Protein AF-A0A1C5T901-F1 (afdb_monomer_lite)

Foldseek 3Di:
DPPPVVLVVQLVVLVVQLVVLQVVLVVVCVVVVDCVSNVLSNVLSVQSSVLSVVVSVVDPCSVVSVVVSVVVNVVCCCCVPVVCVPPNVPPPPD

Secondary structure (DSSP, 8-state):
---SHHHHHHHHHHHHHHHHHHHHHHHHHHHH--HHHHHHHHHHHHHHHHHHHHHHTT-THHHHHHHHHHHHHHHHHIIIIIHHHHH-GGGS--

pLDDT: mean 72.85, std 11.36, range [42.25, 87.31]

Sequence (94 aa):
MMRKNNVLRKYIASLLLFLLFETVAITLWKAKGNLFYLLNFSYIGGGLALGTALFTAGKRYARHFLGVFEAATIHYAVAKIFGPLFFNPACALR

Radius of gyration: 16.86 Å; chains: 1; bounding box: 51×32×34 Å

Structure (mmCIF, N/CA/C/O backbone):
data_AF-A0A1C5T901-F1
#
_entry.id   AF-A0A1C5T901-F1
#
loop_
_atom_site.group_PDB
_atom_site.id
_atom_site.type_symbol
_atom_site.label_atom_id
_atom_site.label_alt_id
_atom_site.label_comp_id
_atom_site.label_asym_id
_atom_site.label_entity_id
_atom_site.label_seq_id
_atom_site.pdbx_PDB_ins_code
_atom_site.Cartn_x
_atom_site.Cartn_y
_atom_site.Cartn_z
_atom_site.occupancy
_atom_site.B_iso_or_equiv
_atom_site.auth_seq_id
_atom_site.auth_comp_id
_atom_site.auth_asym_id
_atom_site.auth_atom_id
_atom_site.pdbx_PDB_model_num
ATOM 1 N N . MET A 1 1 ? 25.551 19.763 -14.101 1.00 43.09 1 MET A N 1
ATOM 2 C CA . MET A 1 1 ? 25.171 18.457 -13.504 1.00 43.09 1 MET A CA 1
ATOM 3 C C . MET A 1 1 ? 23.779 18.565 -12.851 1.00 43.09 1 MET A C 1
ATOM 5 O O . MET A 1 1 ? 23.688 18.720 -11.646 1.00 43.09 1 MET A O 1
ATOM 9 N N . MET A 1 2 ? 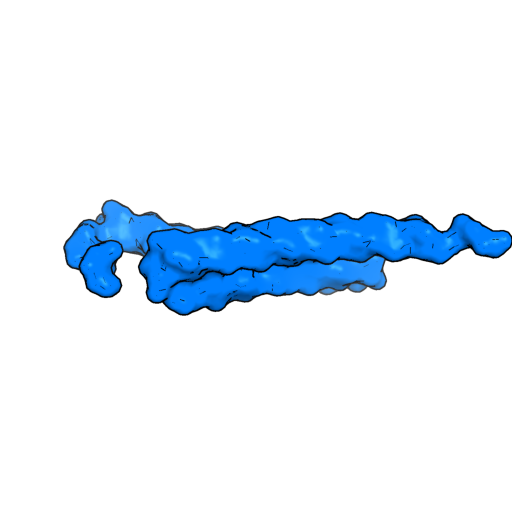22.679 18.530 -13.622 1.00 48.59 2 MET A N 1
ATOM 10 C CA . MET A 1 2 ? 21.290 18.657 -13.111 1.00 48.59 2 MET A CA 1
ATOM 11 C C . MET A 1 2 ? 20.368 17.554 -13.672 1.00 48.59 2 MET A C 1
ATOM 13 O O . MET A 1 2 ? 19.324 17.824 -14.252 1.00 48.59 2 MET A O 1
ATOM 17 N N . ARG A 1 3 ? 20.758 16.278 -13.530 1.00 51.75 3 ARG A N 1
ATOM 18 C CA . ARG A 1 3 ? 19.974 15.119 -14.026 1.00 51.75 3 ARG A CA 1
ATOM 19 C C . ARG A 1 3 ? 19.374 14.240 -12.914 1.00 51.75 3 ARG A C 1
ATOM 21 O O . ARG A 1 3 ? 18.654 13.292 -13.207 1.00 51.75 3 ARG A O 1
ATOM 28 N N . LYS A 1 4 ? 19.623 14.564 -11.638 1.00 52.19 4 LYS A N 1
ATOM 29 C CA . LYS A 1 4 ? 19.184 13.761 -10.476 1.00 52.19 4 LYS A CA 1
ATOM 30 C C . LYS A 1 4 ? 17.710 13.989 -10.088 1.00 52.19 4 LYS A C 1
ATOM 32 O O . LYS A 1 4 ? 17.040 13.055 -9.654 1.00 52.19 4 LYS A O 1
ATOM 37 N N . ASN A 1 5 ? 17.174 15.191 -10.322 1.00 55.09 5 ASN A N 1
ATOM 38 C CA . ASN A 1 5 ? 15.844 15.588 -9.833 1.00 55.09 5 ASN A CA 1
ATOM 39 C C . ASN A 1 5 ? 14.685 14.820 -10.487 1.00 55.09 5 ASN A C 1
ATOM 41 O O . ASN A 1 5 ? 13.676 14.581 -9.835 1.00 55.09 5 ASN A O 1
ATOM 45 N N . ASN A 1 6 ? 14.819 14.386 -11.742 1.00 58.09 6 ASN A N 1
ATOM 46 C CA . ASN A 1 6 ? 13.730 13.705 -12.457 1.00 58.09 6 ASN A CA 1
ATOM 47 C C . ASN A 1 6 ? 13.491 12.271 -11.969 1.00 58.09 6 ASN A C 1
ATOM 49 O O . ASN A 1 6 ? 12.393 11.748 -12.126 1.00 58.09 6 ASN A O 1
ATOM 53 N N . VAL A 1 7 ? 14.502 11.640 -11.367 1.00 59.31 7 VAL A N 1
ATOM 54 C CA . VAL A 1 7 ? 14.383 10.284 -10.820 1.00 59.31 7 VAL A CA 1
ATOM 55 C C . VAL A 1 7 ? 13.707 10.337 -9.451 1.00 59.31 7 VAL A C 1
ATOM 57 O O . VAL A 1 7 ? 12.730 9.632 -9.230 1.00 59.31 7 VAL A O 1
ATOM 60 N N . LEU A 1 8 ? 14.146 11.248 -8.572 1.00 61.88 8 LE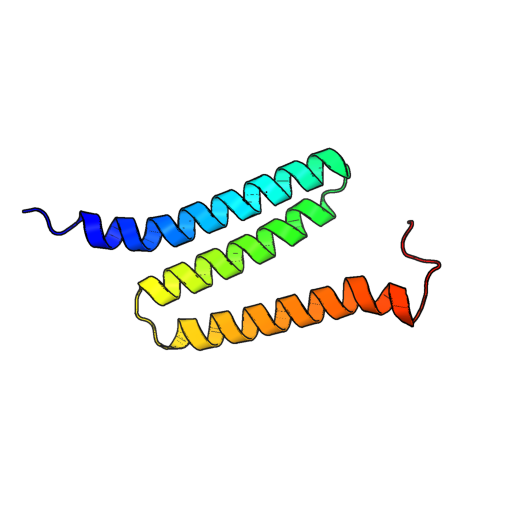U A N 1
ATOM 61 C CA . LEU A 1 8 ? 13.524 11.462 -7.261 1.00 61.88 8 LEU A CA 1
ATOM 62 C C . LEU A 1 8 ? 12.052 11.881 -7.399 1.00 61.88 8 LEU A C 1
ATOM 64 O O . LEU A 1 8 ? 11.202 11.373 -6.681 1.00 61.88 8 LEU A O 1
ATOM 68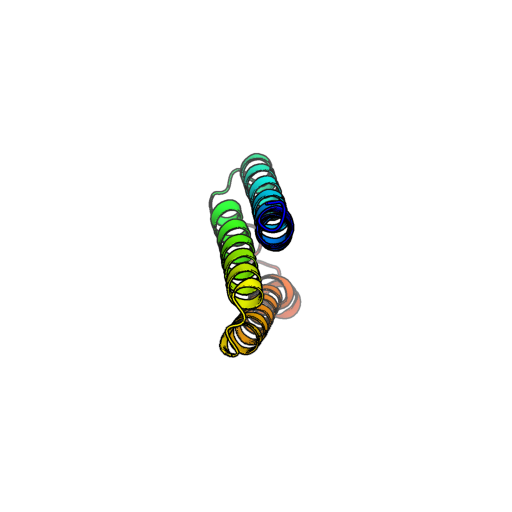 N N . ARG A 1 9 ? 11.731 12.735 -8.383 1.00 61.88 9 ARG A N 1
ATOM 69 C CA . ARG A 1 9 ? 10.355 13.171 -8.678 1.00 61.88 9 ARG A CA 1
ATOM 70 C C . ARG A 1 9 ? 9.435 12.018 -9.100 1.00 61.88 9 ARG A C 1
ATOM 72 O O . ARG A 1 9 ? 8.244 12.072 -8.817 1.00 61.88 9 ARG A O 1
ATOM 79 N N . LYS A 1 10 ? 9.979 10.961 -9.717 1.00 63.00 10 LYS A N 1
ATOM 80 C CA . LYS A 1 10 ? 9.212 9.747 -10.040 1.00 63.00 10 LYS A CA 1
ATOM 81 C C . LYS A 1 10 ? 8.892 8.912 -8.796 1.00 63.00 10 LYS A C 1
ATOM 83 O O . LYS A 1 10 ? 7.777 8.422 -8.683 1.00 63.00 10 LYS A O 1
ATOM 88 N N . TYR A 1 11 ? 9.822 8.807 -7.844 1.00 68.50 11 TYR A N 1
ATOM 89 C CA . TYR A 1 11 ? 9.581 8.113 -6.569 1.00 68.50 11 TYR A CA 1
ATOM 90 C C . TYR A 1 11 ? 8.780 8.951 -5.563 1.00 68.50 11 TYR A C 1
ATOM 92 O O . TYR A 1 11 ? 8.094 8.384 -4.719 1.00 68.50 11 TYR A O 1
ATOM 100 N N . ILE A 1 12 ? 8.810 10.286 -5.675 1.00 74.69 12 ILE A N 1
ATOM 101 C CA . ILE A 1 12 ? 7.989 11.204 -4.870 1.00 74.69 12 ILE A CA 1
ATOM 102 C C . ILE A 1 12 ? 6.504 10.884 -5.034 1.00 74.69 12 ILE A C 1
ATOM 104 O O . ILE A 1 12 ? 5.788 10.889 -4.043 1.00 74.69 12 ILE A O 1
ATOM 108 N N . ALA A 1 13 ? 6.045 10.542 -6.241 1.00 76.06 13 ALA A N 1
ATOM 109 C CA . ALA A 1 13 ? 4.657 10.135 -6.447 1.00 76.06 13 ALA A CA 1
ATOM 110 C C . ALA A 1 13 ? 4.301 8.869 -5.642 1.00 76.06 13 ALA A C 1
ATOM 112 O O . ALA A 1 13 ? 3.265 8.834 -4.984 1.00 76.06 13 ALA A O 1
ATOM 113 N N . SER A 1 14 ? 5.182 7.859 -5.626 1.00 80.12 14 SER A N 1
ATOM 114 C CA . SER A 1 14 ? 4.992 6.643 -4.817 1.00 80.12 14 SER A CA 1
ATOM 115 C C . SER A 1 14 ? 5.031 6.926 -3.312 1.00 80.12 14 SER A C 1
ATOM 117 O O . SER A 1 14 ? 4.223 6.380 -2.569 1.00 80.12 14 SER A O 1
ATOM 119 N N . LEU A 1 15 ? 5.937 7.800 -2.866 1.00 79.75 15 LEU A N 1
ATOM 120 C CA . LEU A 1 15 ? 6.062 8.219 -1.465 1.00 79.75 15 LEU A CA 1
ATOM 121 C C . LEU A 1 15 ? 4.852 9.026 -0.983 1.00 79.75 15 LEU A C 1
ATOM 123 O O . LEU A 1 15 ? 4.347 8.773 0.105 1.00 79.75 15 LEU A O 1
ATOM 127 N N . LEU A 1 16 ? 4.360 9.968 -1.791 1.00 82.44 16 LEU A N 1
ATOM 128 C CA . LEU A 1 16 ? 3.162 10.751 -1.479 1.00 82.44 16 LEU A CA 1
ATOM 129 C C . LEU A 1 16 ? 1.932 9.855 -1.358 1.00 82.44 16 LEU A C 1
ATOM 131 O O . LEU A 1 16 ? 1.125 10.035 -0.453 1.00 82.44 16 LEU A O 1
ATOM 135 N N . LEU A 1 17 ? 1.812 8.870 -2.245 1.00 81.06 17 LEU A N 1
ATOM 136 C CA . LEU A 1 17 ? 0.714 7.919 -2.220 1.00 81.06 17 LEU A CA 1
ATOM 137 C C . LEU A 1 17 ? 0.796 6.983 -1.001 1.00 81.06 17 LEU A C 1
ATOM 139 O O . LEU A 1 17 ? -0.227 6.716 -0.375 1.00 81.06 17 LEU A O 1
ATOM 143 N N . PHE A 1 18 ? 1.999 6.561 -0.601 1.00 84.75 18 PHE A N 1
ATOM 144 C CA . PHE A 1 18 ? 2.212 5.822 0.647 1.00 84.75 18 PHE A CA 1
ATOM 145 C C . PHE A 1 18 ? 1.793 6.641 1.877 1.00 84.75 18 PHE A C 1
ATOM 147 O O . PHE A 1 18 ? 0.999 6.172 2.687 1.00 84.75 18 PHE A O 1
ATOM 154 N N . LEU A 1 19 ? 2.256 7.892 1.973 1.00 85.94 1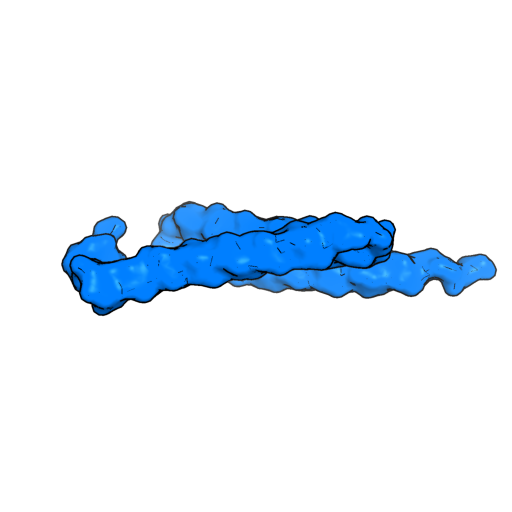9 LEU A N 1
ATOM 155 C CA . LEU A 1 19 ? 1.918 8.806 3.070 1.00 85.94 19 LEU A CA 1
ATOM 156 C C . LEU A 1 19 ? 0.417 9.109 3.131 1.00 85.94 19 LEU A C 1
ATOM 158 O O . LEU A 1 19 ? -0.159 9.177 4.216 1.00 85.94 19 LEU A O 1
ATOM 162 N N . LEU A 1 20 ? -0.240 9.259 1.980 1.00 86.19 20 LEU A N 1
ATOM 163 C CA . LEU A 1 20 ? -1.691 9.419 1.912 1.00 86.19 20 LEU A CA 1
ATOM 164 C C . LEU A 1 20 ? -2.407 8.196 2.503 1.00 86.19 20 LEU A C 1
ATOM 166 O O . LEU A 1 20 ? -3.298 8.342 3.334 1.00 86.19 20 LEU A O 1
ATOM 170 N N . PHE A 1 21 ? -2.002 6.984 2.126 1.00 83.62 21 PHE A N 1
ATOM 171 C CA . PHE A 1 21 ? -2.616 5.773 2.673 1.00 83.62 21 PHE A CA 1
ATOM 172 C C . PHE A 1 21 ? -2.316 5.573 4.162 1.00 83.62 21 PHE A C 1
ATOM 174 O O . PHE A 1 21 ? -3.199 5.155 4.907 1.00 83.62 21 PHE A O 1
ATOM 181 N N . GLU A 1 22 ? -1.112 5.908 4.619 1.00 83.75 22 GLU A N 1
ATOM 182 C CA . GLU A 1 22 ? -0.732 5.784 6.026 1.00 83.75 22 GLU A CA 1
ATOM 183 C C . GLU A 1 22 ? -1.441 6.817 6.916 1.00 83.75 22 GLU A C 1
ATOM 185 O O . GLU A 1 22 ? -1.925 6.481 7.995 1.00 83.75 22 GLU A O 1
ATOM 190 N N . THR A 1 23 ? -1.614 8.054 6.445 1.00 87.31 23 THR A N 1
ATOM 191 C CA . THR A 1 23 ? -2.427 9.062 7.154 1.00 87.31 23 THR A CA 1
ATOM 192 C C . THR A 1 23 ? -3.894 8.651 7.249 1.00 87.31 23 THR A C 1
ATOM 194 O O . THR A 1 23 ? -4.508 8.815 8.308 1.00 87.31 23 THR A O 1
ATOM 197 N N . VAL A 1 24 ? -4.450 8.045 6.195 1.00 86.31 24 VAL A N 1
ATOM 198 C CA . VAL A 1 24 ? -5.792 7.446 6.227 1.00 86.31 24 VAL A CA 1
ATOM 199 C C . VAL A 1 24 ? -5.835 6.285 7.229 1.00 86.31 24 VAL A C 1
ATOM 201 O O . VAL A 1 24 ? -6.746 6.237 8.054 1.00 86.31 24 VAL A O 1
ATOM 204 N N . ALA A 1 25 ? -4.827 5.408 7.245 1.00 84.75 25 ALA A N 1
ATO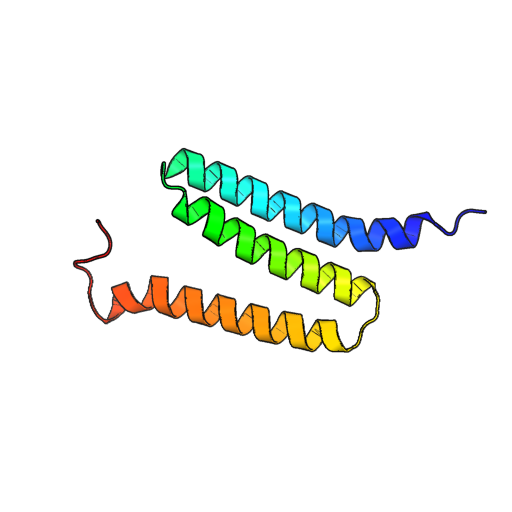M 205 C CA . ALA A 1 25 ? -4.734 4.285 8.180 1.00 84.75 25 ALA A CA 1
ATOM 206 C C . ALA A 1 25 ? -4.700 4.745 9.647 1.00 84.75 25 ALA A C 1
ATOM 208 O O . ALA A 1 25 ? -5.439 4.215 10.478 1.00 84.75 25 ALA A O 1
ATOM 209 N N . ILE A 1 26 ? -3.891 5.760 9.964 1.00 85.38 26 ILE A N 1
ATOM 210 C CA . ILE A 1 26 ? -3.772 6.330 11.314 1.00 85.38 26 ILE A CA 1
ATOM 211 C C . ILE A 1 26 ? -5.076 7.019 11.725 1.00 85.38 26 ILE A C 1
ATOM 213 O O . ILE A 1 26 ? -5.547 6.825 12.847 1.00 85.38 26 ILE A O 1
ATOM 217 N N . THR A 1 27 ? -5.689 7.783 10.816 1.00 86.00 27 THR A N 1
ATOM 218 C CA . THR A 1 27 ? -6.978 8.443 11.064 1.00 86.00 27 THR A CA 1
ATOM 219 C C . THR A 1 27 ? -8.072 7.417 11.346 1.00 86.00 27 THR A C 1
ATOM 221 O O . THR A 1 27 ? -8.772 7.535 12.350 1.00 86.00 27 THR A O 1
ATOM 224 N N . LEU A 1 28 ? -8.191 6.367 10.523 1.00 80.44 28 LEU A N 1
ATOM 225 C CA . LEU A 1 28 ? -9.170 5.301 10.746 1.00 80.44 28 LEU A CA 1
ATOM 226 C C . LEU A 1 28 ? -8.877 4.494 12.009 1.00 80.44 28 LEU A C 1
ATOM 228 O O . LEU A 1 28 ? -9.814 4.128 12.714 1.00 80.44 28 LEU A O 1
ATOM 232 N N . TRP A 1 29 ? -7.609 4.233 12.324 1.00 82.25 29 TRP A N 1
ATOM 233 C CA . TRP A 1 29 ? -7.233 3.552 13.559 1.00 82.25 29 TRP A CA 1
ATOM 234 C C . TRP A 1 29 ? -7.679 4.337 14.787 1.00 82.25 29 TRP A C 1
ATOM 236 O O . TRP A 1 29 ? -8.316 3.773 15.674 1.00 82.25 29 TRP A O 1
ATOM 246 N N . LYS A 1 30 ? -7.399 5.644 14.814 1.00 80.25 30 LYS A N 1
ATOM 247 C CA . LYS A 1 30 ? -7.832 6.534 15.894 1.00 80.25 30 LYS A CA 1
ATOM 248 C C . LYS A 1 30 ? -9.355 6.671 15.946 1.00 80.25 30 LYS A C 1
ATOM 250 O O . LYS A 1 30 ? -9.911 6.652 17.037 1.00 80.25 30 LYS A O 1
ATOM 255 N N . ALA A 1 31 ? -10.028 6.756 14.798 1.00 82.50 31 ALA A N 1
ATOM 256 C CA . ALA A 1 31 ? -11.480 6.926 14.725 1.00 82.50 31 ALA A CA 1
ATOM 257 C C . ALA A 1 31 ? -12.267 5.659 15.107 1.00 82.50 31 ALA A C 1
ATOM 259 O O . ALA A 1 31 ? -13.313 5.754 15.741 1.00 82.50 31 ALA A O 1
ATOM 260 N N . LYS A 1 32 ? -11.788 4.467 14.725 1.00 80.44 32 LYS A N 1
ATOM 261 C CA . LYS A 1 32 ? -12.431 3.177 15.042 1.00 80.44 32 LYS A CA 1
ATOM 262 C C . LYS A 1 32 ? -11.883 2.513 16.306 1.00 80.44 32 LYS A C 1
ATOM 264 O O . LYS A 1 32 ? -12.458 1.523 16.746 1.00 80.44 32 LYS A O 1
ATOM 269 N N . GLY A 1 33 ? -10.758 2.986 16.844 1.00 77.12 33 GLY A N 1
ATOM 270 C CA . GLY A 1 33 ? -10.074 2.386 17.994 1.00 77.12 33 GLY A CA 1
ATOM 271 C C . GLY A 1 33 ? -9.550 0.965 17.751 1.00 77.12 33 GLY A C 1
ATOM 272 O O . GLY A 1 33 ? -9.155 0.295 18.698 1.00 77.12 33 GLY A O 1
ATOM 273 N N . ASN A 1 34 ? -9.550 0.482 16.503 1.00 73.88 34 ASN A N 1
ATOM 274 C CA . ASN A 1 34 ? -9.256 -0.912 16.181 1.00 73.88 34 ASN A CA 1
ATOM 275 C C . ASN A 1 34 ? -8.047 -1.018 15.241 1.00 73.88 34 ASN A C 1
ATOM 277 O O . ASN A 1 34 ? -8.063 -0.504 14.118 1.00 73.88 34 ASN A O 1
ATOM 281 N N . LEU A 1 35 ? -7.003 -1.710 15.710 1.00 80.69 35 LEU A N 1
ATOM 282 C CA . LEU A 1 35 ? -5.736 -1.925 14.999 1.00 80.69 35 LEU A CA 1
ATOM 283 C C . LEU A 1 35 ? -5.935 -2.644 13.654 1.00 80.69 35 LEU A C 1
ATOM 285 O O . LEU A 1 35 ? -5.137 -2.480 12.733 1.00 80.69 35 LEU A O 1
ATOM 289 N N . PHE A 1 36 ? -7.037 -3.384 13.509 1.00 75.81 36 PHE A N 1
ATOM 290 C CA . PHE A 1 36 ? -7.409 -4.050 12.264 1.00 75.81 36 PHE A CA 1
ATOM 291 C C . PHE A 1 36 ? -7.468 -3.094 11.063 1.00 75.81 36 PHE A C 1
ATOM 293 O O . PHE A 1 36 ? -7.045 -3.459 9.967 1.00 75.81 36 PHE A O 1
ATOM 300 N N . TYR A 1 37 ? -7.955 -1.864 11.251 1.00 71.25 37 TYR A N 1
ATOM 301 C CA . TYR A 1 37 ? -8.026 -0.880 10.167 1.00 71.25 37 TYR A CA 1
ATOM 302 C C . TYR A 1 37 ? -6.651 -0.315 9.813 1.00 71.25 37 TYR A C 1
ATOM 304 O O . TYR A 1 37 ? -6.379 -0.104 8.635 1.00 71.25 37 TYR A O 1
ATOM 312 N N . LEU A 1 38 ? -5.766 -0.151 10.802 1.00 79.56 38 LEU A N 1
ATOM 313 C CA . LEU A 1 38 ? -4.390 0.281 10.564 1.00 79.56 38 LEU A CA 1
ATOM 314 C C . LEU A 1 38 ? -3.658 -0.718 9.664 1.00 79.56 38 LEU A C 1
ATOM 316 O O . LEU A 1 38 ? -3.148 -0.350 8.613 1.00 79.56 38 LEU A O 1
ATOM 320 N N . LEU A 1 39 ? -3.684 -2.001 10.039 1.00 78.81 39 LEU A N 1
ATOM 321 C CA . LEU A 1 39 ? -3.025 -3.061 9.276 1.00 78.81 39 LEU A CA 1
ATOM 322 C C . LEU A 1 39 ? -3.638 -3.229 7.879 1.00 78.81 39 LEU A C 1
ATOM 324 O O . LEU A 1 39 ? -2.898 -3.427 6.918 1.00 78.81 39 LEU A O 1
ATOM 328 N N . ASN A 1 40 ? -4.966 -3.097 7.747 1.00 79.31 40 ASN A N 1
ATOM 329 C CA . ASN A 1 40 ? -5.638 -3.152 6.447 1.00 79.31 40 ASN A CA 1
ATOM 330 C C . ASN A 1 40 ? -5.186 -2.035 5.504 1.00 79.31 40 ASN A C 1
ATOM 332 O O . ASN A 1 40 ? -4.774 -2.291 4.377 1.00 79.31 40 ASN A O 1
ATOM 336 N N . PHE A 1 41 ? -5.248 -0.787 5.956 1.00 82.06 41 PHE A N 1
ATOM 337 C CA . PHE A 1 41 ? -4.904 0.337 5.092 1.00 82.06 41 PHE A CA 1
ATOM 338 C C . PHE A 1 41 ? -3.395 0.435 4.837 1.00 82.06 41 PHE A C 1
ATOM 340 O O . PHE A 1 41 ? -3.002 0.756 3.715 1.00 82.06 41 PHE A O 1
ATOM 347 N N . SER A 1 42 ? -2.549 0.070 5.808 1.00 83.31 42 SER A N 1
ATOM 348 C CA . SER A 1 42 ? -1.096 0.029 5.612 1.00 83.31 42 SER A CA 1
ATOM 349 C C . SER A 1 42 ? -0.649 -1.081 4.657 1.00 83.31 42 SER A C 1
ATOM 351 O O . SER A 1 42 ? 0.262 -0.831 3.870 1.00 83.31 42 SER A O 1
ATOM 353 N N . TYR A 1 43 ? -1.268 -2.276 4.640 1.00 82.06 43 TYR A N 1
ATOM 354 C CA . TYR A 1 43 ? -0.890 -3.290 3.637 1.00 82.06 43 TYR A CA 1
ATOM 355 C C . TYR A 1 43 ? -1.283 -2.850 2.220 1.00 82.06 43 TYR A C 1
ATOM 357 O O . TYR A 1 43 ? -0.506 -3.059 1.284 1.00 82.06 43 TYR A O 1
ATOM 365 N N . ILE A 1 44 ? -2.453 -2.209 2.062 1.00 82.81 44 ILE A N 1
ATOM 366 C CA . ILE A 1 44 ? -2.911 -1.684 0.767 1.00 82.81 44 ILE A CA 1
ATOM 367 C C . ILE A 1 44 ? -1.957 -0.581 0.289 1.00 82.81 44 ILE A C 1
ATOM 369 O O . ILE A 1 44 ? -1.434 -0.630 -0.826 1.00 82.81 44 ILE A O 1
ATOM 373 N N . GLY A 1 45 ? -1.671 0.389 1.160 1.00 84.00 45 GLY A N 1
ATOM 374 C CA . GLY A 1 45 ? -0.739 1.475 0.871 1.00 84.00 45 GLY A CA 1
ATOM 375 C C . GLY A 1 45 ? 0.670 0.974 0.558 1.00 84.00 45 GLY A C 1
ATOM 376 O O . GLY A 1 45 ? 1.283 1.421 -0.410 1.00 84.00 45 GLY A O 1
ATOM 377 N N . GLY A 1 46 ? 1.169 0.003 1.326 1.00 84.88 46 GLY A N 1
ATOM 378 C CA . GLY A 1 46 ? 2.496 -0.581 1.149 1.00 84.88 46 GLY A CA 1
ATOM 379 C C . GLY A 1 46 ? 2.650 -1.330 -0.172 1.00 84.88 46 GLY A C 1
ATOM 380 O O . GLY A 1 46 ? 3.625 -1.109 -0.891 1.00 84.88 46 GLY A O 1
ATOM 381 N N . GLY A 1 47 ? 1.681 -2.170 -0.542 1.00 82.75 47 GLY A N 1
ATOM 382 C CA . GLY A 1 47 ? 1.727 -2.884 -1.819 1.00 82.75 47 GLY A CA 1
ATOM 383 C C . GLY A 1 47 ? 1.580 -1.958 -3.028 1.00 82.75 47 GLY A C 1
ATOM 384 O O . GLY A 1 47 ? 2.286 -2.143 -4.022 1.00 82.75 47 GLY A O 1
ATOM 385 N N . LEU A 1 48 ? 0.763 -0.903 -2.925 1.00 81.00 48 LEU A N 1
ATOM 386 C CA . LEU A 1 48 ? 0.623 0.104 -3.979 1.00 81.00 48 LEU A CA 1
ATOM 387 C C . LEU A 1 48 ? 1.896 0.957 -4.118 1.00 81.00 48 LEU A C 1
ATOM 389 O O . LEU A 1 48 ? 2.364 1.202 -5.233 1.00 81.00 48 LEU A O 1
ATOM 393 N N . ALA A 1 49 ? 2.514 1.349 -3.001 1.00 84.19 49 ALA A N 1
ATOM 394 C CA . ALA A 1 49 ? 3.777 2.081 -2.982 1.00 84.19 49 ALA A CA 1
ATOM 395 C C . ALA A 1 49 ? 4.930 1.248 -3.556 1.00 84.19 49 ALA A C 1
ATOM 397 O O . ALA A 1 49 ? 5.675 1.738 -4.407 1.00 84.19 49 ALA A O 1
ATOM 398 N N . LEU A 1 50 ? 5.034 -0.027 -3.163 1.00 82.44 50 LEU A N 1
ATOM 399 C CA . LEU A 1 50 ? 5.992 -0.977 -3.727 1.00 82.44 50 LEU A CA 1
ATOM 400 C C . LEU A 1 50 ? 5.747 -1.185 -5.223 1.00 82.44 50 LEU A C 1
ATOM 402 O O . LEU A 1 50 ? 6.674 -1.030 -6.012 1.00 82.44 50 LEU A O 1
ATOM 406 N N . GLY A 1 51 ? 4.510 -1.458 -5.641 1.00 80.38 51 GLY A N 1
ATOM 407 C CA . GLY A 1 51 ? 4.160 -1.638 -7.051 1.00 80.38 51 GLY A CA 1
ATOM 408 C C . GLY A 1 51 ? 4.521 -0.418 -7.904 1.00 80.38 51 GLY A C 1
ATOM 409 O O . GLY A 1 51 ? 5.120 -0.559 -8.973 1.00 80.38 51 GLY A O 1
ATOM 410 N N . THR A 1 52 ? 4.262 0.788 -7.395 1.00 78.19 52 THR A N 1
ATOM 411 C CA . THR A 1 52 ? 4.594 2.048 -8.081 1.00 78.19 52 THR A CA 1
ATOM 412 C C . THR A 1 52 ? 6.106 2.324 -8.088 1.00 78.19 52 THR A C 1
ATOM 414 O O . THR A 1 52 ? 6.649 2.794 -9.094 1.00 78.19 52 THR A O 1
ATOM 417 N N . ALA A 1 53 ? 6.822 1.976 -7.015 1.00 80.50 53 ALA A N 1
ATOM 418 C CA . ALA A 1 53 ? 8.280 2.072 -6.956 1.00 80.50 53 ALA A CA 1
ATOM 419 C C . ALA A 1 53 ? 8.950 1.087 -7.932 1.00 80.50 53 ALA A C 1
ATOM 421 O O . ALA A 1 53 ? 9.846 1.472 -8.685 1.00 80.50 53 ALA A O 1
ATOM 422 N N . LEU A 1 54 ? 8.472 -0.161 -7.998 1.00 77.69 54 LEU A N 1
ATOM 423 C CA . LEU A 1 54 ? 8.921 -1.167 -8.965 1.00 77.69 54 LEU A CA 1
ATOM 424 C C . LEU A 1 54 ? 8.598 -0.762 -10.413 1.00 77.69 54 LEU A C 1
ATOM 426 O O . LEU A 1 54 ? 9.400 -1.022 -11.315 1.00 77.69 54 LEU A O 1
ATOM 430 N N . PHE A 1 55 ? 7.460 -0.099 -10.643 1.00 74.25 55 PHE A N 1
ATOM 431 C CA . PHE A 1 55 ? 7.090 0.444 -11.953 1.00 74.25 55 PHE A CA 1
ATOM 432 C C . PHE A 1 55 ? 8.042 1.569 -12.368 1.00 74.25 55 PHE A C 1
ATOM 434 O O . PHE A 1 55 ? 8.546 1.587 -13.492 1.00 74.25 55 PHE A O 1
ATOM 441 N N . THR A 1 56 ? 8.378 2.450 -11.424 1.00 70.25 56 THR A N 1
ATOM 442 C CA . THR A 1 56 ? 9.374 3.511 -11.612 1.00 70.25 56 THR A CA 1
ATOM 443 C C . THR A 1 56 ? 10.771 2.953 -11.902 1.00 70.25 56 THR A C 1
ATOM 445 O O . THR A 1 56 ? 11.503 3.528 -12.711 1.00 70.25 56 THR A O 1
ATOM 448 N N . ALA A 1 57 ? 11.121 1.804 -11.316 1.00 73.94 57 ALA A N 1
ATOM 449 C CA . ALA A 1 57 ? 12.371 1.088 -11.569 1.00 73.94 57 ALA A CA 1
ATOM 450 C C . ALA A 1 57 ? 12.431 0.387 -12.948 1.00 73.94 57 ALA A C 1
ATOM 452 O O . ALA A 1 57 ? 13.443 -0.230 -13.278 1.00 73.94 57 ALA A O 1
ATOM 453 N N . GLY A 1 58 ? 11.373 0.462 -13.770 1.00 69.25 58 GLY A N 1
ATOM 454 C CA . GLY A 1 58 ? 11.356 -0.061 -15.143 1.00 69.25 58 GLY A CA 1
ATOM 455 C C . GLY A 1 58 ? 11.285 -1.588 -15.249 1.00 69.25 58 GLY A C 1
ATOM 456 O O . GLY A 1 58 ? 11.473 -2.149 -16.330 1.00 69.25 58 GLY A O 1
ATOM 457 N N . LYS A 1 59 ? 11.009 -2.293 -14.146 1.00 72.50 59 LYS A N 1
ATOM 458 C CA . LYS A 1 59 ? 10.867 -3.753 -14.145 1.00 72.50 59 LYS A CA 1
ATOM 459 C C . LYS A 1 59 ? 9.516 -4.137 -14.760 1.00 72.50 59 LYS A C 1
ATOM 461 O O . LYS A 1 59 ? 8.467 -3.781 -14.230 1.00 72.50 59 LYS A O 1
ATOM 466 N N . ARG A 1 60 ? 9.519 -4.934 -15.839 1.00 65.69 60 ARG A N 1
ATOM 467 C CA . ARG A 1 60 ? 8.296 -5.444 -16.509 1.00 65.69 60 ARG A CA 1
ATOM 468 C C . ARG A 1 60 ? 7.320 -6.150 -15.551 1.00 65.69 60 ARG A C 1
ATOM 470 O O . ARG A 1 60 ? 6.112 -6.060 -15.751 1.00 65.69 60 ARG A O 1
ATOM 477 N N . TYR A 1 61 ? 7.839 -6.774 -14.491 1.00 68.38 61 TYR A N 1
ATOM 478 C CA . TYR A 1 61 ? 7.063 -7.445 -13.441 1.00 68.38 61 TYR A CA 1
ATOM 479 C C . TYR A 1 61 ? 6.176 -6.508 -12.614 1.00 68.38 61 TYR A C 1
ATOM 481 O O . TYR A 1 61 ? 5.195 -6.964 -12.038 1.00 68.38 61 TYR A O 1
ATOM 489 N N . ALA A 1 62 ? 6.466 -5.205 -12.585 1.00 68.69 62 ALA A N 1
ATOM 490 C CA . ALA A 1 62 ? 5.703 -4.246 -11.793 1.00 68.69 62 ALA A CA 1
ATOM 491 C C . ALA A 1 62 ? 4.239 -4.142 -12.234 1.00 68.69 62 ALA A C 1
ATOM 493 O O . ALA A 1 62 ? 3.358 -4.035 -11.392 1.00 68.69 62 ALA A O 1
ATOM 494 N N . ARG A 1 63 ? 3.966 -4.232 -13.545 1.00 67.00 63 ARG A N 1
ATOM 495 C CA . ARG A 1 63 ? 2.587 -4.213 -14.061 1.00 67.00 63 ARG A CA 1
ATOM 496 C C . ARG A 1 63 ? 1.800 -5.451 -13.649 1.00 67.00 63 ARG A C 1
ATOM 498 O O . ARG A 1 63 ? 0.640 -5.331 -13.282 1.00 67.00 63 ARG A O 1
ATOM 505 N N . HIS A 1 64 ? 2.436 -6.621 -13.684 1.00 78.50 64 HIS A N 1
ATOM 506 C CA . HIS A 1 64 ? 1.800 -7.860 -13.241 1.00 78.50 64 HIS A CA 1
ATOM 507 C C . HIS A 1 64 ? 1.562 -7.848 -11.732 1.00 78.50 64 HIS A C 1
ATOM 509 O O . HIS A 1 64 ? 0.481 -8.214 -11.291 1.00 78.50 64 HIS A O 1
ATOM 515 N N . PHE A 1 65 ? 2.529 -7.360 -10.951 1.00 77.50 65 PHE A N 1
ATOM 516 C CA . PHE A 1 65 ? 2.374 -7.219 -9.507 1.00 77.50 65 PHE A CA 1
ATOM 517 C C . PHE A 1 65 ? 1.241 -6.253 -9.151 1.00 77.50 65 PHE A C 1
ATOM 519 O O . PHE A 1 65 ? 0.382 -6.608 -8.356 1.00 77.50 65 PHE A O 1
ATOM 526 N N . LEU A 1 66 ? 1.193 -5.074 -9.780 1.00 76.06 66 LEU A N 1
ATOM 527 C CA . LEU A 1 66 ? 0.148 -4.079 -9.537 1.00 76.06 66 LEU A CA 1
ATOM 528 C C . LEU A 1 66 ? -1.240 -4.611 -9.917 1.00 76.06 66 LEU A C 1
ATOM 530 O O . LEU A 1 66 ? -2.170 -4.445 -9.142 1.00 76.06 66 LEU A O 1
ATOM 534 N N . GLY A 1 67 ? -1.363 -5.313 -11.049 1.00 77.06 67 GLY A N 1
ATOM 535 C CA . GLY A 1 67 ? -2.631 -5.911 -11.475 1.00 77.06 67 GLY A CA 1
ATOM 536 C C . GLY A 1 67 ? -3.107 -7.047 -10.564 1.00 77.06 67 GLY A C 1
ATOM 537 O O . GLY A 1 67 ? -4.281 -7.100 -10.212 1.00 77.06 67 GLY A O 1
ATOM 538 N N . VAL A 1 68 ? -2.205 -7.933 -10.125 1.00 80.19 68 VAL A N 1
ATOM 539 C CA . VAL A 1 68 ? -2.543 -8.991 -9.152 1.00 80.19 68 VAL A CA 1
ATOM 540 C C . VAL A 1 68 ? -2.891 -8.383 -7.792 1.00 80.19 68 VAL A C 1
ATOM 542 O O . VAL A 1 68 ? -3.823 -8.836 -7.135 1.00 80.19 68 VAL A O 1
ATOM 545 N N . PHE A 1 69 ? -2.178 -7.337 -7.382 1.00 81.38 69 PHE A N 1
ATOM 546 C CA . PHE A 1 69 ? -2.425 -6.624 -6.134 1.00 81.38 69 PHE A CA 1
ATOM 547 C C . PHE A 1 69 ? -3.770 -5.889 -6.134 1.00 81.38 69 PHE A C 1
ATOM 549 O O . PHE A 1 69 ? -4.521 -5.962 -5.161 1.00 81.38 69 PHE A O 1
ATOM 556 N N . GLU A 1 70 ? -4.104 -5.219 -7.234 1.00 78.19 70 GLU A N 1
ATOM 557 C CA . GLU A 1 70 ? -5.395 -4.565 -7.433 1.00 78.19 70 GLU A CA 1
ATOM 558 C C . GLU A 1 70 ? -6.528 -5.597 -7.418 1.00 78.19 70 GLU A C 1
ATOM 560 O O . GLU A 1 70 ? -7.481 -5.445 -6.657 1.00 78.19 70 GLU A O 1
ATOM 565 N N . ALA A 1 71 ? -6.379 -6.711 -8.143 1.00 80.38 71 ALA A N 1
ATOM 566 C CA . ALA A 1 71 ? -7.344 -7.809 -8.126 1.00 80.38 71 ALA A CA 1
ATOM 567 C C . ALA A 1 71 ? -7.520 -8.420 -6.724 1.00 80.38 71 ALA A C 1
ATOM 569 O O . ALA A 1 71 ? -8.647 -8.676 -6.306 1.00 80.38 71 ALA A O 1
ATOM 570 N N . ALA A 1 72 ? -6.433 -8.611 -5.969 1.00 79.31 72 ALA A N 1
ATOM 571 C CA . ALA A 1 72 ? -6.486 -9.105 -4.592 1.00 79.31 72 ALA A CA 1
ATOM 572 C C . ALA A 1 72 ? -7.181 -8.111 -3.647 1.00 79.31 72 ALA A C 1
ATOM 574 O O . ALA A 1 72 ? -7.981 -8.515 -2.804 1.00 79.31 72 ALA A O 1
ATOM 575 N N . THR A 1 73 ? -6.930 -6.811 -3.818 1.00 78.06 73 THR A N 1
ATOM 576 C CA . THR A 1 73 ? -7.578 -5.749 -3.035 1.00 78.06 73 THR A CA 1
ATOM 577 C C . THR A 1 73 ? -9.071 -5.671 -3.350 1.00 78.06 73 THR A C 1
ATOM 579 O O . THR A 1 73 ? -9.884 -5.580 -2.432 1.00 78.06 73 THR A O 1
ATOM 582 N N . ILE A 1 74 ? -9.454 -5.779 -4.627 1.00 77.44 74 ILE A N 1
ATOM 583 C CA . ILE A 1 74 ? -10.857 -5.845 -5.056 1.00 77.44 74 ILE A CA 1
ATOM 584 C C . ILE A 1 74 ? -11.520 -7.101 -4.489 1.00 77.44 74 ILE A C 1
ATOM 586 O O . ILE A 1 74 ? -12.601 -7.008 -3.917 1.00 77.44 74 ILE A O 1
ATOM 590 N N . HIS A 1 75 ? -10.868 -8.262 -4.578 1.00 78.44 75 HIS A N 1
ATOM 591 C CA . HIS A 1 75 ? -11.390 -9.505 -4.014 1.00 78.44 75 HIS A CA 1
ATOM 592 C C . HIS A 1 75 ? -11.614 -9.388 -2.503 1.00 78.44 75 HIS A C 1
ATOM 594 O O . HIS A 1 75 ? -12.671 -9.769 -2.007 1.00 78.44 75 HIS A O 1
ATOM 600 N N . TYR A 1 76 ? -10.664 -8.800 -1.772 1.00 75.25 76 TYR A N 1
ATOM 601 C CA . TYR A 1 76 ? -10.799 -8.557 -0.339 1.00 75.25 76 TYR A CA 1
ATOM 602 C C . TYR A 1 76 ? -11.915 -7.553 -0.015 1.00 75.25 76 TYR A C 1
ATOM 604 O O . TYR A 1 76 ? -12.711 -7.800 0.890 1.00 75.25 76 TYR A O 1
ATOM 612 N N . ALA A 1 77 ? -12.022 -6.451 -0.762 1.00 72.50 77 ALA A N 1
ATOM 613 C CA . ALA A 1 77 ? -13.094 -5.474 -0.598 1.00 72.50 77 ALA A CA 1
ATOM 614 C C . ALA A 1 77 ? -14.468 -6.108 -0.856 1.00 72.50 77 ALA A C 1
ATOM 616 O O . ALA A 1 77 ? -15.383 -5.935 -0.057 1.00 72.50 77 ALA A O 1
ATOM 617 N N . VAL A 1 78 ? -14.606 -6.914 -1.910 1.00 74.06 78 VAL A N 1
ATOM 618 C CA . VAL A 1 78 ? -15.837 -7.659 -2.199 1.00 74.06 78 VAL A CA 1
ATOM 619 C C . VAL A 1 78 ? -16.125 -8.673 -1.088 1.00 74.06 78 VAL A C 1
ATOM 621 O O . VAL A 1 78 ? -17.215 -8.672 -0.525 1.00 74.06 78 VAL A O 1
ATOM 624 N N . ALA A 1 79 ? -15.151 -9.482 -0.675 1.00 73.12 79 ALA A N 1
ATOM 625 C CA . ALA A 1 79 ? -15.354 -10.481 0.372 1.00 73.12 79 ALA A CA 1
ATOM 626 C C . ALA A 1 79 ? -15.733 -9.859 1.729 1.00 73.12 79 ALA A C 1
ATOM 628 O O . ALA A 1 79 ? -16.606 -10.376 2.425 1.00 73.12 79 ALA A O 1
ATOM 629 N N . LYS A 1 80 ? -15.100 -8.745 2.114 1.00 69.38 80 LYS A N 1
ATOM 630 C CA . LYS A 1 80 ? -15.280 -8.114 3.430 1.00 69.38 80 LYS A CA 1
ATOM 631 C C . LYS A 1 80 ? -16.446 -7.119 3.474 1.00 69.38 80 LYS A C 1
ATOM 633 O O . LYS A 1 80 ? -17.017 -6.944 4.544 1.00 69.38 80 LYS A O 1
ATOM 638 N N . ILE A 1 81 ? -16.795 -6.471 2.356 1.00 67.94 81 ILE A N 1
ATOM 639 C CA . ILE A 1 81 ? -17.891 -5.485 2.270 1.00 67.94 81 ILE A CA 1
ATOM 640 C C . ILE A 1 81 ? -19.156 -6.128 1.699 1.00 67.94 81 ILE A C 1
ATOM 642 O O . ILE A 1 81 ? -20.205 -6.048 2.327 1.00 67.94 81 ILE A O 1
ATOM 646 N N . PHE A 1 82 ? -19.072 -6.797 0.544 1.00 64.44 82 PHE A N 1
ATOM 647 C CA . PHE A 1 82 ? -20.237 -7.422 -0.099 1.00 64.44 82 PHE A CA 1
ATOM 648 C C . PHE A 1 82 ? -20.614 -8.770 0.522 1.00 64.44 82 PHE A C 1
ATOM 650 O O . PHE A 1 82 ? -21.796 -9.101 0.559 1.00 64.44 82 PHE A O 1
ATOM 657 N N . GLY A 1 83 ? -19.651 -9.530 1.051 1.00 62.31 83 GLY A N 1
ATOM 658 C CA . GLY A 1 83 ? -19.917 -10.798 1.740 1.00 62.31 83 GLY A CA 1
ATOM 659 C C . GLY A 1 83 ? -20.917 -10.658 2.899 1.00 62.31 83 GLY A C 1
ATOM 660 O O . GLY A 1 83 ? -21.951 -11.324 2.879 1.00 62.31 83 GLY A O 1
ATOM 661 N N . PRO A 1 84 ? -20.690 -9.755 3.872 1.00 62.34 84 PRO A N 1
ATOM 662 C CA . PRO A 1 84 ? -21.665 -9.482 4.930 1.00 62.34 84 PRO A CA 1
ATOM 663 C C . PRO A 1 84 ? -22.967 -8.862 4.407 1.00 62.34 84 PRO A C 1
ATOM 665 O O . PRO A 1 84 ? -24.037 -9.159 4.930 1.00 62.34 84 PRO A O 1
ATOM 668 N N . LEU A 1 85 ? -22.894 -8.036 3.355 1.00 61.19 85 LEU A N 1
ATOM 669 C CA . LEU A 1 85 ? -24.059 -7.352 2.785 1.00 61.19 85 LEU A CA 1
ATOM 670 C C . LEU A 1 85 ? -25.062 -8.321 2.132 1.00 61.19 85 LEU A C 1
ATOM 672 O O . LEU A 1 85 ? -26.263 -8.096 2.226 1.00 61.19 85 LEU A O 1
ATOM 676 N N . PHE A 1 86 ? -24.576 -9.385 1.481 1.00 60.75 86 PHE A N 1
ATOM 677 C CA . PHE A 1 86 ? -25.411 -10.347 0.749 1.00 60.75 86 PHE A CA 1
ATOM 678 C C . PHE A 1 86 ? -25.659 -11.664 1.492 1.00 60.75 86 PHE A C 1
ATOM 680 O O . PHE A 1 86 ? -26.711 -12.267 1.292 1.00 60.75 86 PHE A O 1
ATOM 687 N N . PHE A 1 87 ? -24.728 -12.124 2.336 1.00 63.88 87 PHE A N 1
ATOM 688 C CA . PHE A 1 87 ? -24.808 -13.461 2.935 1.00 63.88 87 PHE A CA 1
ATOM 689 C C . PHE A 1 87 ? -25.013 -13.478 4.456 1.00 63.88 87 PHE A C 1
ATOM 691 O O . PHE A 1 87 ? -25.390 -14.532 4.964 1.00 63.88 87 PHE A O 1
ATOM 698 N N . ASN A 1 88 ? -24.813 -12.371 5.198 1.00 52.69 88 ASN A N 1
ATOM 699 C CA . ASN A 1 88 ? -25.160 -12.307 6.629 1.00 52.69 88 ASN A CA 1
ATOM 700 C C . ASN A 1 88 ? -25.089 -10.877 7.237 1.00 52.69 88 ASN A C 1
ATOM 702 O O . ASN A 1 88 ? -23.997 -10.442 7.620 1.00 52.69 88 ASN A O 1
ATOM 706 N N . PRO A 1 89 ? -26.214 -10.164 7.449 1.00 54.00 89 PRO A N 1
ATOM 707 C CA . PRO A 1 89 ? -26.191 -8.843 8.085 1.00 54.00 89 PRO A CA 1
ATOM 708 C C . PRO A 1 89 ? -25.904 -8.871 9.604 1.00 54.00 89 PRO A C 1
ATOM 710 O O . PRO A 1 89 ? -25.682 -7.818 10.196 1.00 54.00 89 PRO A O 1
ATOM 713 N N . ALA A 1 90 ? -25.877 -10.039 10.263 1.00 53.16 90 ALA A N 1
ATOM 714 C CA . ALA A 1 90 ? -25.833 -10.125 11.731 1.00 53.16 90 ALA A CA 1
ATOM 715 C C . ALA A 1 90 ? -24.422 -10.085 12.362 1.00 53.16 90 ALA A C 1
ATOM 717 O O . ALA A 1 90 ? -24.304 -9.930 13.575 1.00 53.16 90 ALA A O 1
ATOM 718 N N . CYS A 1 91 ? -23.342 -10.213 11.581 1.00 49.72 91 CYS A N 1
ATOM 719 C CA . CYS A 1 91 ? -21.976 -10.372 12.114 1.00 49.72 91 CYS A CA 1
ATOM 720 C C . CYS A 1 91 ? -21.043 -9.175 11.8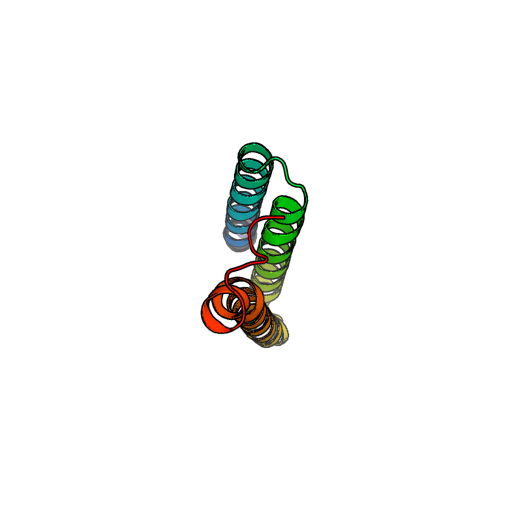35 1.00 49.72 91 CYS A C 1
ATOM 722 O O . CYS A 1 91 ? -19.827 -9.291 11.962 1.00 49.72 91 CYS A O 1
ATOM 724 N N . ALA A 1 92 ? -21.587 -8.021 11.437 1.00 48.69 92 ALA A N 1
ATOM 725 C CA . ALA A 1 92 ? -20.804 -6.810 11.160 1.00 48.69 92 ALA A CA 1
ATOM 726 C C . ALA A 1 92 ? -20.577 -5.911 12.398 1.00 48.69 92 ALA A C 1
ATOM 728 O O . ALA A 1 92 ? -19.928 -4.871 12.280 1.00 48.69 92 ALA A O 1
ATOM 729 N N . LEU A 1 93 ? -21.102 -6.290 13.574 1.00 48.09 93 LEU A N 1
ATOM 730 C CA . LEU A 1 93 ? -21.105 -5.461 14.790 1.00 48.09 93 LEU A CA 1
ATOM 731 C C . LEU A 1 93 ? -20.405 -6.096 16.008 1.00 48.09 93 LEU A C 1
ATOM 733 O O . LEU A 1 93 ? -20.637 -5.654 17.130 1.00 48.09 93 LEU A O 1
ATOM 737 N N . ARG A 1 94 ? -19.541 -7.101 15.812 1.00 42.25 94 ARG A N 1
ATOM 738 C CA . ARG A 1 94 ? -18.684 -7.636 16.882 1.00 42.25 94 ARG A CA 1
ATOM 739 C C . ARG A 1 94 ? -17.207 -7.542 16.529 1.00 42.25 94 ARG A C 1
ATOM 741 O O . ARG A 1 94 ? -16.868 -7.836 15.363 1.00 42.25 94 ARG A O 1
#